Protein AF-A0A1C6P2E1-F1 (afdb_monomer_lite)

Structure (mmCIF, N/CA/C/O backbone):
data_AF-A0A1C6P2E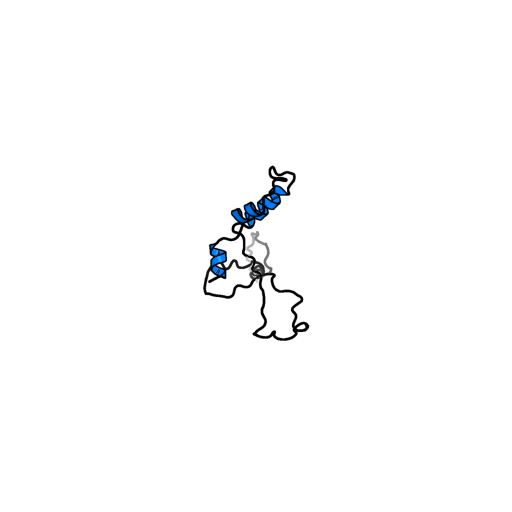1-F1
#
_entry.id   AF-A0A1C6P2E1-F1
#
loop_
_atom_site.group_PDB
_atom_site.id
_atom_site.type_symbol
_atom_site.label_atom_id
_atom_site.label_alt_id
_atom_site.label_comp_id
_atom_site.label_asym_id
_atom_site.label_entity_id
_atom_site.label_seq_id
_atom_site.pdbx_PDB_ins_code
_atom_site.Cartn_x
_atom_site.Cartn_y
_atom_site.Cartn_z
_atom_site.occupancy
_atom_site.B_iso_or_equiv
_atom_site.auth_seq_id
_atom_site.auth_comp_id
_atom_site.auth_asym_id
_atom_site.auth_atom_id
_atom_site.pdbx_PDB_model_num
ATOM 1 N N . MET A 1 1 ? 76.056 -23.782 62.815 1.00 37.41 1 MET A N 1
ATOM 2 C CA . MET A 1 1 ? 77.217 -24.016 61.925 1.00 37.41 1 MET A CA 1
ATOM 3 C C . MET A 1 1 ? 76.741 -24.750 60.682 1.00 37.41 1 MET A C 1
ATOM 5 O O . MET A 1 1 ? 76.069 -25.750 60.848 1.00 37.41 1 MET A O 1
ATOM 9 N N . ARG A 1 2 ? 77.055 -24.200 59.496 1.00 38.59 2 ARG A N 1
ATOM 10 C CA . ARG A 1 2 ? 77.180 -24.828 58.157 1.00 38.59 2 ARG A CA 1
ATOM 11 C C . ARG A 1 2 ? 76.264 -26.045 57.898 1.00 38.59 2 ARG A C 1
ATOM 13 O O . ARG A 1 2 ? 76.455 -27.108 58.463 1.00 38.59 2 ARG A O 1
ATOM 20 N N . SER A 1 3 ? 75.375 -26.006 56.913 1.00 39.16 3 SER A N 1
ATOM 21 C CA . SER A 1 3 ? 75.845 -26.212 55.542 1.00 39.16 3 SER A CA 1
ATOM 22 C C . SER A 1 3 ? 74.807 -25.834 54.493 1.00 39.16 3 SER A C 1
ATOM 24 O O . SER A 1 3 ? 73.633 -26.179 54.561 1.00 39.16 3 SER A O 1
ATOM 26 N N . SER A 1 4 ? 75.339 -25.162 53.489 1.00 38.56 4 SER A N 1
ATOM 27 C CA . SER A 1 4 ? 74.810 -24.847 52.178 1.00 38.56 4 SER A CA 1
ATOM 28 C C . SER A 1 4 ? 74.456 -26.103 51.375 1.00 38.56 4 SER A C 1
ATOM 30 O O . SER A 1 4 ? 75.228 -27.063 51.328 1.00 38.56 4 SER A O 1
ATOM 32 N N . ARG A 1 5 ? 73.371 -26.034 50.597 1.00 50.75 5 ARG A N 1
ATOM 33 C CA . ARG A 1 5 ? 73.401 -26.593 49.243 1.00 50.75 5 ARG A CA 1
ATOM 34 C C . ARG A 1 5 ? 72.517 -25.791 48.294 1.00 50.75 5 ARG A C 1
ATOM 36 O O . ARG A 1 5 ? 71.295 -25.826 48.326 1.00 50.75 5 ARG A O 1
ATOM 43 N N . THR A 1 6 ? 73.228 -25.034 47.480 1.00 42.47 6 THR A N 1
ATOM 44 C CA . THR A 1 6 ? 72.828 -24.303 46.289 1.00 42.47 6 THR A CA 1
ATOM 45 C C . THR A 1 6 ? 72.296 -25.253 45.215 1.00 42.47 6 THR A C 1
ATOM 47 O O . THR A 1 6 ? 72.966 -26.222 44.867 1.00 42.47 6 THR A O 1
ATOM 50 N N . ARG A 1 7 ? 71.132 -24.946 44.632 1.00 38.91 7 ARG A N 1
ATOM 51 C CA . ARG A 1 7 ? 70.766 -25.360 43.268 1.00 38.91 7 ARG A CA 1
ATOM 52 C C . ARG A 1 7 ? 69.840 -24.318 42.636 1.00 38.91 7 ARG A C 1
ATOM 54 O O . ARG A 1 7 ? 68.658 -24.240 42.936 1.00 38.91 7 ARG A O 1
ATOM 61 N N . SER A 1 8 ? 70.405 -23.560 41.716 1.00 43.16 8 SER A N 1
ATOM 62 C CA . SER A 1 8 ? 69.751 -22.885 40.589 1.00 43.16 8 SER A CA 1
ATOM 63 C C . SER A 1 8 ? 70.775 -22.925 39.436 1.00 43.16 8 SER A C 1
ATOM 65 O O . SER A 1 8 ? 71.953 -23.157 39.732 1.00 43.16 8 SER A O 1
ATOM 67 N N . PRO A 1 9 ? 70.429 -22.764 38.138 1.00 49.47 9 PRO A N 1
ATOM 68 C CA . PRO A 1 9 ? 69.186 -22.272 37.526 1.00 49.47 9 PRO A CA 1
ATOM 69 C C . PRO A 1 9 ? 68.651 -23.210 36.404 1.00 49.47 9 PRO A C 1
ATOM 71 O O . PRO A 1 9 ? 69.258 -24.225 36.077 1.00 49.47 9 PRO A O 1
ATOM 74 N N . ARG A 1 10 ? 67.471 -22.972 35.823 1.00 44.25 10 ARG A N 1
ATOM 75 C CA . ARG A 1 10 ? 67.244 -22.318 34.512 1.00 44.25 10 ARG A CA 1
ATOM 76 C C . ARG A 1 10 ? 65.717 -22.195 34.380 1.00 44.25 10 ARG A C 1
ATOM 78 O O . ARG A 1 10 ? 65.033 -23.203 34.433 1.00 44.25 10 ARG A O 1
ATOM 85 N N . ALA A 1 11 ? 65.130 -21.013 34.524 1.00 42.66 11 ALA A N 1
ATOM 86 C CA . ALA A 1 11 ? 65.062 -19.920 33.557 1.00 42.66 11 ALA A CA 1
ATOM 87 C C . ALA A 1 11 ? 64.171 -20.227 32.342 1.00 42.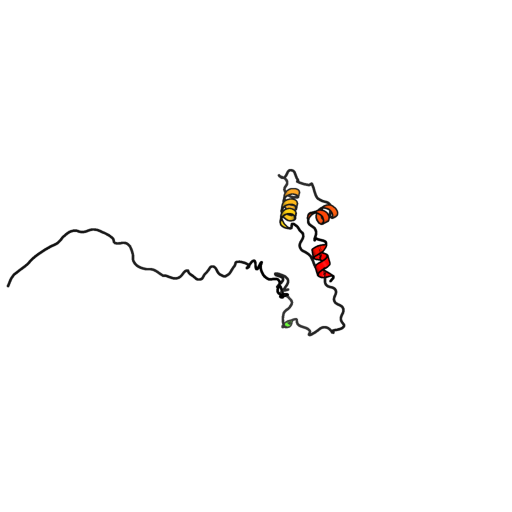66 11 ALA A C 1
ATOM 89 O O . ALA A 1 11 ? 64.493 -21.098 31.539 1.00 42.66 11 ALA A O 1
ATOM 90 N N . ARG A 1 12 ? 63.200 -19.313 32.181 1.00 46.16 12 ARG A N 1
ATOM 91 C CA . ARG A 1 12 ? 62.439 -18.943 30.977 1.00 46.16 12 ARG A CA 1
ATOM 92 C C . ARG A 1 12 ? 61.176 -19.763 30.753 1.00 46.16 12 ARG A C 1
ATOM 94 O O . ARG A 1 12 ? 61.201 -20.974 30.822 1.00 46.16 12 ARG A O 1
ATOM 101 N N . ALA A 1 13 ? 60.053 -19.186 30.376 1.00 39.66 13 ALA A N 1
ATOM 102 C CA . ALA A 1 13 ? 59.566 -17.816 30.319 1.00 39.66 13 ALA A CA 1
ATOM 103 C C . ALA A 1 13 ? 58.115 -18.030 29.879 1.00 39.66 13 ALA A C 1
ATOM 105 O O . ALA A 1 13 ? 57.871 -18.729 28.901 1.00 39.66 13 ALA A O 1
ATOM 106 N N . GLY A 1 14 ? 57.161 -17.490 30.616 1.00 40.91 14 GLY A N 1
ATOM 107 C CA . GLY A 1 14 ? 55.742 -17.620 30.295 1.00 40.91 14 GLY A CA 1
ATOM 108 C C . GLY A 1 14 ? 54.954 -16.553 31.025 1.00 40.91 14 GLY A C 1
ATOM 109 O O . GLY A 1 14 ? 53.915 -16.820 31.610 1.00 40.91 14 GLY A O 1
ATOM 110 N N . LEU A 1 15 ? 55.533 -15.354 31.078 1.00 45.53 15 LEU A N 1
ATOM 111 C CA . LEU A 1 15 ? 54.862 -14.162 31.542 1.00 45.53 15 LEU A CA 1
ATOM 112 C C . LEU A 1 15 ? 53.988 -13.691 30.382 1.00 45.53 15 LEU A C 1
ATOM 114 O O . LEU A 1 15 ? 54.505 -13.085 29.448 1.00 45.53 15 LEU A O 1
ATOM 118 N N . ALA A 1 16 ? 52.690 -13.969 30.428 1.00 45.41 16 ALA A N 1
ATOM 119 C CA . ALA A 1 16 ? 51.736 -13.072 29.797 1.00 45.41 16 ALA A CA 1
ATOM 120 C C . ALA A 1 16 ? 50.345 -13.175 30.434 1.00 45.41 16 ALA A C 1
ATOM 122 O O . ALA A 1 16 ? 49.503 -13.961 30.020 1.00 45.41 16 ALA A O 1
ATOM 123 N N . TRP A 1 17 ? 50.160 -12.305 31.427 1.00 45.41 17 TRP A N 1
ATOM 124 C CA . TRP A 1 17 ? 48.956 -11.500 31.636 1.00 45.41 17 TRP A CA 1
ATOM 125 C C . TRP A 1 17 ? 47.664 -12.202 32.053 1.00 45.41 17 TRP A C 1
ATOM 127 O O . TRP A 1 17 ? 46.743 -12.453 31.281 1.00 45.41 17 TRP A O 1
ATOM 137 N N . ALA A 1 18 ? 47.584 -12.366 33.372 1.00 42.41 18 ALA A N 1
ATOM 138 C CA . ALA A 1 18 ? 46.343 -12.340 34.117 1.00 42.41 18 ALA A CA 1
ATOM 139 C C . ALA A 1 18 ? 45.573 -11.016 33.930 1.00 42.41 18 ALA A C 1
ATOM 141 O O . ALA A 1 18 ? 46.166 -9.949 33.782 1.00 42.41 18 ALA A O 1
ATOM 142 N N . ALA A 1 19 ? 44.257 -11.151 34.114 1.00 49.78 19 ALA A N 1
ATOM 143 C CA . ALA A 1 19 ? 43.272 -10.134 34.472 1.00 49.78 19 ALA A CA 1
ATOM 144 C C . ALA A 1 19 ? 42.764 -9.216 33.347 1.00 49.78 19 ALA A C 1
ATOM 146 O O . ALA A 1 19 ? 43.412 -8.249 32.966 1.00 49.78 19 ALA A O 1
ATOM 147 N N . THR A 1 20 ? 41.516 -9.443 32.915 1.00 51.44 20 THR A N 1
ATOM 148 C CA . THR A 1 20 ? 40.383 -8.532 33.200 1.00 51.44 20 THR A CA 1
ATOM 149 C C . THR A 1 20 ? 39.060 -9.049 32.598 1.00 51.44 20 THR A C 1
ATOM 151 O O . THR A 1 20 ? 38.953 -9.283 31.404 1.00 51.44 20 THR A O 1
ATOM 154 N N . LEU A 1 21 ? 38.043 -9.165 33.464 1.00 45.28 21 LEU A N 1
ATOM 155 C CA . LEU A 1 21 ? 36.599 -9.015 33.196 1.00 45.28 21 LEU A CA 1
ATOM 156 C C . LEU A 1 21 ? 35.850 -10.076 32.345 1.00 45.28 21 LEU A C 1
ATOM 158 O O . LEU A 1 21 ? 35.709 -9.929 31.132 1.00 45.28 21 LEU A O 1
ATOM 162 N N . PRO A 1 22 ? 35.210 -11.076 32.988 1.00 51.41 22 PRO A N 1
ATOM 163 C CA . PRO A 1 22 ? 34.183 -11.905 32.361 1.00 51.41 22 PRO A CA 1
ATOM 164 C C . PRO A 1 22 ? 32.831 -11.172 32.371 1.00 51.41 22 PRO A C 1
ATOM 166 O O . PRO A 1 22 ? 32.069 -11.347 33.309 1.00 51.41 22 PRO A O 1
ATOM 169 N N . LEU A 1 23 ? 32.516 -10.331 31.377 1.00 51.00 23 LEU A N 1
ATOM 170 C CA . LEU A 1 23 ? 31.198 -9.669 31.285 1.00 51.00 23 LEU A CA 1
ATOM 171 C C . LEU A 1 23 ? 30.873 -9.178 29.856 1.00 51.00 23 LEU A C 1
ATOM 173 O O . LEU A 1 23 ? 30.768 -7.983 29.621 1.00 51.00 23 LEU A O 1
ATOM 177 N N . VAL A 1 24 ? 30.659 -10.081 28.892 1.00 50.81 24 VAL A N 1
ATOM 178 C CA . VAL A 1 24 ? 29.866 -9.767 27.678 1.00 50.81 24 VAL A CA 1
ATOM 179 C C . VAL A 1 24 ? 29.098 -11.018 27.230 1.00 50.81 24 VAL A C 1
ATOM 181 O O . VAL A 1 24 ? 29.350 -11.589 26.177 1.00 50.81 24 VAL A O 1
ATOM 184 N N . ALA A 1 25 ? 28.168 -11.486 28.064 1.00 51.41 25 ALA A N 1
ATOM 185 C CA . ALA A 1 25 ? 27.219 -12.552 27.714 1.00 51.41 25 ALA A CA 1
ATOM 186 C C . ALA A 1 25 ? 25.756 -12.059 27.694 1.00 51.41 25 ALA A C 1
ATOM 188 O O . ALA A 1 25 ? 24.833 -12.861 27.758 1.00 51.41 25 ALA A O 1
ATOM 189 N N . GLY A 1 26 ? 25.517 -10.744 27.620 1.00 47.69 26 GLY A N 1
ATOM 190 C CA . GLY A 1 26 ? 24.176 -10.188 27.851 1.00 47.69 26 GLY A CA 1
ATOM 191 C C . GLY A 1 26 ? 23.851 -8.893 27.114 1.00 47.69 26 GLY A C 1
ATOM 192 O O . GLY A 1 26 ? 23.156 -8.056 27.675 1.00 47.69 26 GLY A O 1
ATOM 193 N N . ALA A 1 27 ? 24.358 -8.684 25.895 1.00 51.03 27 ALA A N 1
ATOM 194 C CA . ALA A 1 27 ? 24.121 -7.430 25.167 1.00 51.03 27 ALA A CA 1
ATOM 195 C C . ALA A 1 27 ? 23.937 -7.591 23.646 1.00 51.03 27 ALA A C 1
ATOM 197 O O . ALA A 1 27 ? 24.432 -6.776 22.878 1.00 51.03 27 ALA A O 1
ATOM 198 N N . LEU A 1 28 ? 23.213 -8.623 23.196 1.00 42.50 28 LEU A N 1
ATOM 199 C CA . LEU A 1 28 ? 22.690 -8.689 21.815 1.00 42.50 28 LEU A CA 1
ATOM 200 C C . LEU A 1 28 ? 21.207 -9.102 21.726 1.00 42.50 28 LEU A C 1
ATOM 202 O O . LEU A 1 28 ? 20.684 -9.290 20.633 1.00 42.50 28 LEU A O 1
ATOM 206 N N . ALA A 1 29 ? 20.490 -9.175 22.851 1.00 51.84 29 ALA A N 1
ATOM 207 C CA . ALA A 1 29 ? 19.076 -9.568 22.891 1.00 51.84 29 ALA A CA 1
ATOM 208 C C . ALA A 1 29 ? 18.091 -8.378 22.855 1.00 51.84 29 ALA A C 1
ATOM 210 O O . ALA A 1 29 ? 17.002 -8.460 23.413 1.00 51.84 29 ALA A O 1
ATOM 211 N N . LEU A 1 30 ? 18.460 -7.254 22.232 1.00 50.25 30 LEU A N 1
ATOM 212 C CA . LEU A 1 30 ? 17.592 -6.076 22.087 1.00 50.25 30 LEU A CA 1
ATOM 213 C C . LEU A 1 30 ? 17.748 -5.498 20.675 1.00 50.25 30 LEU A C 1
ATOM 215 O O . LEU A 1 30 ? 18.431 -4.497 20.483 1.00 50.25 30 LEU A O 1
ATOM 219 N N . GLY A 1 31 ? 17.163 -6.145 19.664 1.00 48.44 31 GLY A N 1
ATOM 220 C CA . GLY A 1 31 ? 17.150 -5.546 18.323 1.00 48.44 31 GLY A CA 1
ATOM 221 C C . GLY A 1 31 ? 16.800 -6.439 17.138 1.00 48.44 31 GLY A C 1
ATOM 222 O O . GLY A 1 31 ? 16.649 -5.913 16.040 1.00 48.44 31 GLY A O 1
ATOM 223 N N . ALA A 1 32 ? 16.642 -7.752 17.310 1.00 41.75 32 ALA A N 1
ATOM 224 C CA . ALA A 1 32 ? 16.068 -8.583 16.256 1.00 41.75 32 ALA A CA 1
ATOM 225 C C . ALA A 1 32 ? 14.534 -8.532 16.367 1.00 41.75 32 ALA A C 1
ATOM 227 O O . ALA A 1 32 ? 14.016 -8.899 17.425 1.00 41.75 32 ALA A O 1
ATOM 228 N N . PRO A 1 33 ? 13.777 -8.103 15.337 1.00 43.12 33 PRO A N 1
ATOM 229 C CA . PRO A 1 33 ? 12.376 -8.479 15.278 1.00 43.12 33 PRO A CA 1
ATOM 230 C C . PRO A 1 33 ? 12.356 -10.006 15.210 1.00 43.12 33 PRO A C 1
ATOM 232 O O . PRO A 1 33 ? 12.875 -10.591 14.257 1.00 43.12 33 PRO A O 1
ATOM 235 N N . ALA A 1 34 ? 11.830 -10.646 16.252 1.00 47.22 34 ALA A N 1
ATOM 236 C CA . ALA A 1 34 ? 11.493 -12.052 16.190 1.00 47.22 34 ALA A CA 1
ATOM 237 C C . ALA A 1 34 ? 10.567 -12.222 14.982 1.00 47.22 34 ALA A C 1
ATOM 239 O O . ALA A 1 34 ? 9.455 -11.695 14.935 1.00 47.22 34 ALA A O 1
ATOM 240 N N . ALA A 1 35 ? 11.084 -12.869 13.942 1.00 52.34 35 ALA A N 1
ATOM 241 C CA . ALA A 1 35 ? 10.258 -13.425 12.896 1.00 52.34 35 ALA A CA 1
ATOM 242 C C . ALA A 1 35 ? 9.576 -14.646 13.516 1.00 52.34 35 ALA A C 1
ATOM 244 O O . ALA A 1 35 ? 10.035 -15.773 13.345 1.00 52.34 35 ALA A O 1
ATOM 245 N N . ASP A 1 36 ? 8.521 -14.405 14.295 1.00 47.75 36 ASP A N 1
ATOM 246 C CA . ASP A 1 36 ? 7.631 -15.450 14.788 1.00 47.75 36 ASP A CA 1
ATOM 247 C C . ASP A 1 36 ? 6.815 -15.974 13.603 1.00 47.75 36 ASP A C 1
ATOM 249 O O . ASP A 1 36 ? 5.684 -15.577 13.331 1.00 47.75 36 ASP A O 1
ATOM 253 N N . ALA A 1 37 ? 7.457 -16.849 12.837 1.00 52.91 37 ALA A N 1
ATOM 254 C CA . ALA A 1 37 ? 6.841 -17.693 11.836 1.00 52.91 37 ALA A CA 1
ATOM 255 C C . ALA A 1 37 ? 6.691 -19.105 12.416 1.00 52.91 37 ALA A C 1
ATOM 257 O O . ALA A 1 37 ? 7.415 -20.009 12.015 1.00 52.91 37 ALA A O 1
ATOM 258 N N . ALA A 1 38 ? 5.776 -19.290 13.373 1.00 45.75 38 ALA A N 1
ATOM 259 C CA . ALA A 1 38 ? 5.174 -20.586 13.711 1.00 45.75 38 ALA A CA 1
ATOM 260 C C . ALA A 1 38 ? 4.042 -20.404 14.742 1.00 45.75 38 ALA A C 1
ATOM 262 O O . ALA A 1 38 ? 4.304 -19.960 15.852 1.00 45.75 38 ALA A O 1
ATOM 263 N N . GLY A 1 39 ? 2.811 -20.795 14.385 1.00 44.69 39 GLY A N 1
ATOM 264 C CA . GLY A 1 39 ? 1.669 -20.903 15.310 1.00 44.69 39 GLY A CA 1
ATOM 265 C C . GLY A 1 39 ? 0.458 -20.063 14.897 1.00 44.69 39 GLY A C 1
ATOM 266 O O . GLY A 1 39 ? 0.377 -18.877 15.196 1.00 44.69 39 GLY A O 1
ATOM 267 N N . HIS A 1 40 ? -0.485 -20.656 14.157 1.00 52.88 40 HIS A N 1
ATOM 268 C CA . HIS A 1 40 ? -1.827 -20.082 14.009 1.00 52.88 40 HIS A CA 1
ATOM 269 C C . HIS A 1 40 ? -2.699 -20.597 15.160 1.00 52.88 40 HIS A C 1
ATOM 271 O O . HIS A 1 40 ? -3.386 -21.604 15.023 1.00 52.88 40 HIS A O 1
ATOM 277 N N . ASP A 1 41 ? -2.686 -19.877 16.276 1.00 49.75 41 ASP A N 1
ATOM 278 C CA . ASP A 1 41 ? -3.516 -20.127 17.461 1.00 49.75 41 ASP A CA 1
ATOM 279 C C . ASP A 1 41 ? -4.478 -18.952 17.693 1.00 49.75 41 ASP A C 1
ATOM 281 O O . ASP A 1 41 ? -4.636 -18.451 18.799 1.00 49.75 41 ASP A O 1
ATOM 285 N N . GLY A 1 42 ? -5.095 -18.447 16.614 1.00 58.59 42 GLY A N 1
ATOM 286 C CA . GLY A 1 42 ? -6.116 -17.386 16.681 1.00 58.59 42 GLY A CA 1
ATOM 287 C C . GLY A 1 42 ? -5.680 -16.114 17.431 1.00 58.59 42 GLY A C 1
ATOM 288 O O . GLY A 1 42 ? -6.523 -15.329 17.863 1.00 58.59 42 GLY A O 1
ATOM 289 N N . GLY A 1 43 ? -4.373 -15.935 17.635 1.00 70.69 43 GLY A N 1
ATOM 290 C CA . GLY A 1 43 ? -3.799 -14.916 18.499 1.00 70.69 43 GLY A CA 1
ATOM 291 C C . GLY A 1 43 ? -3.849 -13.521 17.883 1.00 70.69 43 GLY A C 1
ATOM 292 O O . GLY A 1 43 ? -3.890 -13.341 16.665 1.00 70.69 43 GLY A O 1
ATOM 293 N N . ARG A 1 44 ? -3.817 -12.495 18.740 1.00 80.88 44 ARG A N 1
ATOM 294 C CA . ARG A 1 44 ? -3.707 -11.100 18.293 1.00 80.88 44 ARG A CA 1
ATOM 295 C C . ARG A 1 44 ? -2.294 -10.826 17.783 1.00 80.88 44 ARG A C 1
ATOM 297 O O . ARG A 1 44 ? -1.340 -10.928 18.547 1.00 80.88 44 ARG A O 1
ATOM 304 N N . HIS A 1 45 ? -2.180 -10.386 16.533 1.00 81.88 45 HIS A N 1
ATOM 305 C CA . HIS A 1 45 ? -0.920 -9.911 15.966 1.00 81.88 45 HIS A CA 1
ATOM 306 C C . HIS A 1 45 ? -0.803 -8.388 16.114 1.00 81.88 45 HIS A C 1
ATOM 308 O O . HIS A 1 45 ? -1.678 -7.638 15.680 1.00 81.88 45 HIS A O 1
ATOM 314 N N . ALA A 1 46 ? 0.299 -7.907 16.693 1.00 83.56 46 ALA A N 1
ATOM 315 C CA . ALA A 1 46 ? 0.568 -6.474 16.790 1.00 83.56 46 ALA A CA 1
ATOM 316 C C . ALA A 1 46 ? 0.972 -5.896 15.422 1.00 83.56 46 ALA A C 1
ATOM 318 O O . ALA A 1 46 ? 1.918 -6.375 14.797 1.00 83.56 46 ALA A O 1
ATOM 319 N N . LEU A 1 47 ? 0.277 -4.857 14.953 1.00 85.00 47 LEU A N 1
ATOM 320 C CA . LEU A 1 47 ? 0.655 -4.131 13.737 1.00 85.00 47 LEU A CA 1
ATOM 321 C C . LEU A 1 47 ? 1.642 -3.015 14.078 1.00 85.00 47 LEU A C 1
ATOM 323 O O . LEU A 1 47 ? 1.288 -2.021 14.718 1.00 85.00 47 LEU A O 1
ATOM 327 N N . GLN A 1 48 ? 2.884 -3.164 13.630 1.00 85.94 48 GLN A N 1
ATOM 328 C CA . GLN A 1 48 ? 3.935 -2.196 13.929 1.00 85.94 48 GLN A CA 1
ATOM 329 C C . GLN A 1 48 ? 3.698 -0.861 13.215 1.00 85.94 48 GLN A C 1
ATOM 331 O O . GLN A 1 48 ? 3.162 -0.815 12.111 1.00 85.94 48 GLN A O 1
ATOM 336 N N . GLY A 1 49 ? 4.086 0.240 13.863 1.00 84.12 49 GLY A N 1
ATOM 337 C CA . GLY A 1 49 ? 3.986 1.588 13.289 1.00 84.12 49 GLY A CA 1
ATOM 338 C C . GLY A 1 49 ? 2.567 2.159 13.185 1.00 84.12 49 GLY A C 1
ATOM 339 O O . GLY A 1 49 ? 2.396 3.248 12.651 1.00 84.12 49 GLY A O 1
ATOM 340 N N . THR A 1 50 ? 1.552 1.467 13.710 1.00 83.75 50 THR A N 1
ATOM 341 C CA . THR A 1 50 ? 0.152 1.926 13.655 1.00 83.75 50 THR A CA 1
ATOM 342 C C . THR A 1 50 ? -0.283 2.737 14.873 1.00 83.75 50 THR A C 1
ATOM 344 O O . THR A 1 50 ? -1.398 3.247 14.886 1.00 83.75 50 THR A O 1
ATOM 347 N N . LYS A 1 51 ? 0.578 2.896 15.892 1.00 84.75 51 LYS A N 1
ATOM 348 C CA . LYS A 1 51 ? 0.264 3.697 17.082 1.00 84.75 51 LYS A CA 1
ATOM 349 C C . LYS A 1 51 ? 0.544 5.181 16.818 1.00 84.75 51 LYS A C 1
ATOM 351 O O . LYS A 1 51 ? 1.716 5.566 16.795 1.00 84.75 51 LYS A O 1
ATOM 356 N N . PRO A 1 52 ? -0.484 6.032 16.675 1.00 85.56 52 PRO A N 1
ATOM 357 C CA . PRO A 1 52 ? -0.257 7.460 16.560 1.00 85.56 52 PRO A CA 1
ATOM 358 C C . PRO A 1 52 ? 0.283 8.038 17.871 1.00 85.56 52 PRO A C 1
ATOM 360 O O . PRO A 1 52 ? -0.165 7.676 18.957 1.00 85.56 52 PRO A O 1
ATOM 363 N N . LEU A 1 53 ? 1.209 8.992 17.773 1.00 89.25 53 LEU A N 1
ATOM 364 C CA . LEU A 1 53 ? 1.749 9.690 18.947 1.00 89.25 53 LEU A CA 1
ATOM 365 C C . LEU A 1 53 ? 0.739 10.655 19.587 1.00 89.25 53 LEU A C 1
ATOM 367 O O . LEU A 1 53 ? 0.871 10.983 20.761 1.00 89.25 53 LEU A O 1
ATOM 371 N N . TRP A 1 54 ? -0.274 11.091 18.834 1.00 85.31 54 TRP A N 1
ATOM 372 C CA . TRP A 1 54 ? -1.293 12.032 19.304 1.00 85.31 54 TRP A CA 1
ATOM 373 C C . TRP A 1 54 ? -2.347 11.394 20.226 1.00 85.31 54 TRP A C 1
ATOM 375 O O . TRP A 1 54 ? -3.014 12.110 20.969 1.00 85.31 54 TRP A O 1
ATOM 385 N N . ALA A 1 55 ? -2.484 10.063 20.230 1.00 88.31 55 ALA A N 1
ATOM 386 C CA . ALA A 1 55 ? -3.452 9.345 21.064 1.00 88.31 55 ALA A CA 1
ATOM 387 C C . ALA A 1 55 ? -2.914 9.142 22.495 1.00 88.31 55 ALA A C 1
ATOM 389 O O . ALA A 1 55 ? -2.479 8.053 22.876 1.00 88.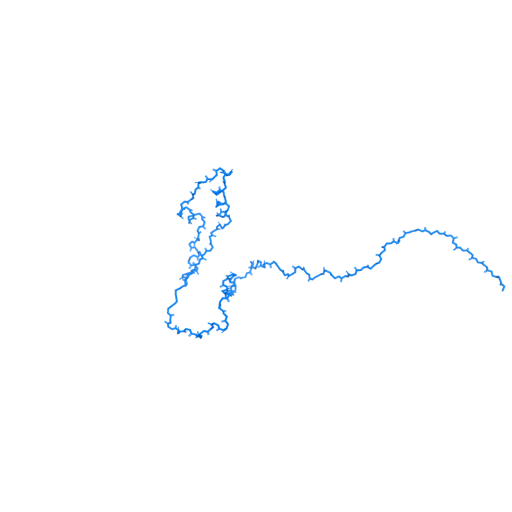31 55 ALA A O 1
ATOM 390 N N . THR A 1 56 ? -2.895 10.222 23.277 1.00 91.75 56 THR A N 1
ATOM 391 C CA . THR A 1 56 ? -2.468 10.232 24.688 1.00 91.75 56 THR A CA 1
ATOM 392 C C . THR A 1 56 ? -3.669 10.192 25.634 1.00 91.75 56 THR A C 1
ATOM 394 O O . THR A 1 56 ? -4.776 10.539 25.234 1.00 91.75 56 THR A O 1
ATOM 397 N N . ARG A 1 57 ? -3.467 9.829 26.913 1.00 88.31 57 ARG A N 1
ATOM 398 C CA . ARG A 1 57 ? -4.551 9.862 27.922 1.00 88.31 57 ARG A CA 1
ATOM 399 C C . ARG A 1 57 ? -5.130 11.262 28.125 1.00 88.31 57 ARG A C 1
ATOM 401 O O . ARG A 1 57 ? -6.300 11.395 28.437 1.00 88.31 57 ARG A O 1
ATOM 408 N N . GLN A 1 58 ? -4.314 12.295 27.951 1.00 90.25 58 GLN A N 1
ATOM 409 C CA . GLN A 1 58 ? -4.731 13.690 28.062 1.00 90.25 58 GLN A CA 1
ATOM 410 C C . GLN A 1 58 ? -5.628 14.128 26.895 1.00 90.25 58 GLN A C 1
ATOM 412 O O . GLN A 1 58 ? -6.369 15.093 27.036 1.00 90.25 58 GLN A O 1
ATOM 417 N N . ALA A 1 59 ? -5.544 13.439 25.754 1.00 89.62 59 ALA A N 1
ATOM 418 C CA . ALA A 1 59 ? -6.362 13.688 24.570 1.00 89.62 59 ALA A CA 1
ATOM 419 C C . ALA A 1 59 ? -7.585 12.754 24.478 1.00 89.62 59 ALA A C 1
ATOM 421 O O . ALA A 1 59 ? -8.323 12.820 23.496 1.00 89.62 59 ALA A O 1
ATOM 422 N N . ASP A 1 60 ? -7.787 11.878 25.467 1.00 90.94 60 ASP A N 1
ATOM 423 C CA . ASP A 1 60 ? -8.931 10.972 25.524 1.00 90.94 60 ASP A CA 1
ATOM 424 C C . ASP A 1 60 ? -10.211 11.751 25.866 1.00 90.94 60 ASP A C 1
ATOM 426 O O . ASP A 1 60 ? -10.256 12.485 26.852 1.00 90.94 60 ASP A O 1
ATOM 430 N N . GLN A 1 61 ? -11.243 11.594 25.037 1.00 91.94 61 GLN A N 1
ATOM 431 C CA . GLN A 1 61 ? -12.549 12.251 25.184 1.00 91.94 61 GLN A CA 1
ATOM 432 C C . GLN A 1 61 ? -13.654 11.266 25.599 1.00 91.94 61 GLN A C 1
ATOM 434 O O . GLN A 1 61 ? -14.838 11.601 25.561 1.00 91.94 61 GLN A O 1
ATOM 439 N N . GLY A 1 62 ? -13.281 10.049 26.001 1.00 91.06 62 GLY A N 1
ATOM 440 C CA . GLY A 1 62 ? -14.214 9.000 26.386 1.00 91.06 62 GLY A CA 1
ATOM 441 C C . GLY A 1 62 ? -14.670 8.128 25.214 1.00 91.06 62 GLY A C 1
ATOM 442 O O . GLY A 1 62 ? -14.252 8.280 24.065 1.00 91.06 62 GLY A O 1
ATOM 443 N N . ALA A 1 63 ? -15.519 7.149 25.528 1.00 90.44 63 ALA A N 1
ATOM 444 C CA . ALA A 1 63 ? -15.955 6.142 24.570 1.00 90.44 63 ALA A CA 1
ATOM 445 C C . ALA A 1 63 ? -16.982 6.696 23.569 1.00 90.44 63 ALA A C 1
ATOM 447 O O . ALA A 1 63 ? -17.912 7.413 23.937 1.00 90.44 63 ALA A O 1
ATOM 448 N N . THR A 1 64 ? -16.851 6.295 22.303 1.00 90.25 64 THR A N 1
ATOM 449 C CA . THR A 1 64 ? -17.902 6.506 21.298 1.00 90.25 64 THR A CA 1
ATOM 450 C C . THR A 1 64 ? -19.128 5.635 21.599 1.00 90.25 64 THR A C 1
ATOM 452 O O . THR A 1 64 ? -19.014 4.593 22.248 1.00 90.25 64 THR A O 1
ATOM 455 N N . SER A 1 65 ? -20.306 6.040 21.110 1.00 92.38 65 SER A N 1
ATOM 456 C CA . SER A 1 65 ? -21.519 5.217 21.206 1.00 92.38 65 SER A CA 1
ATOM 457 C C . SER A 1 65 ? -21.305 3.857 20.539 1.00 92.38 65 SER A C 1
ATOM 459 O O . SER A 1 65 ? -20.747 3.780 19.444 1.00 92.38 65 SER A O 1
ATOM 461 N N . ALA A 1 66 ? -21.840 2.793 21.142 1.00 89.50 66 ALA A N 1
ATOM 462 C CA . ALA A 1 66 ? -21.815 1.450 20.561 1.00 89.50 66 ALA A CA 1
ATOM 463 C C . ALA A 1 66 ? -22.538 1.364 19.202 1.00 89.50 66 ALA A C 1
ATOM 465 O O . ALA A 1 66 ? -22.254 0.474 18.408 1.00 89.50 66 ALA A O 1
ATOM 466 N N . SER A 1 67 ? -23.458 2.292 18.919 1.00 92.19 67 SER A N 1
ATOM 467 C CA . SER A 1 67 ? -24.189 2.366 17.650 1.00 92.19 67 SER A CA 1
ATOM 468 C C . SER A 1 67 ? -23.498 3.225 16.584 1.00 92.19 67 SER A C 1
ATOM 470 O O . SER A 1 67 ? -24.052 3.411 15.501 1.00 92.19 67 SER A O 1
ATOM 472 N N . ALA A 1 68 ? -22.335 3.813 16.881 1.00 92.50 68 ALA A N 1
ATOM 473 C CA . ALA A 1 68 ? -21.629 4.666 15.935 1.00 92.50 68 ALA A CA 1
ATOM 474 C C . ALA A 1 68 ? -21.011 3.825 14.809 1.00 92.50 68 ALA A C 1
ATOM 476 O O . ALA A 1 68 ? -20.222 2.913 15.053 1.00 92.50 68 ALA A O 1
ATOM 477 N N . ALA A 1 69 ? -21.338 4.158 13.560 1.00 91.69 69 ALA A N 1
ATOM 478 C CA . ALA A 1 69 ? -20.734 3.510 12.405 1.00 91.69 69 ALA A CA 1
ATOM 479 C C . ALA A 1 69 ? -19.279 3.970 12.229 1.00 91.69 69 ALA A C 1
ATOM 481 O O . ALA A 1 69 ? -18.994 5.168 12.190 1.00 91.69 69 ALA A O 1
ATOM 482 N N . VAL A 1 70 ? -18.362 3.014 12.071 1.00 90.69 70 VAL A N 1
ATOM 483 C CA . VAL A 1 70 ? -16.946 3.272 11.787 1.00 90.69 70 VAL A CA 1
ATOM 484 C C . VAL A 1 70 ? -16.592 2.624 10.458 1.00 90.69 70 VAL A C 1
ATOM 486 O O . VAL A 1 70 ? -16.833 1.440 10.246 1.00 90.69 70 VAL A O 1
ATOM 489 N N . THR A 1 71 ? -15.999 3.403 9.556 1.00 92.25 71 THR A N 1
ATOM 490 C CA . THR A 1 71 ? -15.448 2.883 8.301 1.00 92.25 71 THR A CA 1
ATOM 491 C C . THR A 1 71 ? -13.942 2.726 8.450 1.00 92.25 71 THR A C 1
ATOM 493 O O . THR A 1 71 ? -13.235 3.708 8.670 1.00 92.25 71 THR A O 1
ATOM 496 N N . ALA A 1 72 ? -13.445 1.498 8.315 1.00 88.75 72 ALA A N 1
ATOM 497 C CA . ALA A 1 72 ? -12.018 1.196 8.325 1.00 88.75 72 ALA A CA 1
ATOM 498 C C . ALA A 1 72 ? -11.546 0.785 6.927 1.00 88.75 72 ALA A C 1
ATOM 500 O O . ALA A 1 72 ? -12.283 0.166 6.160 1.00 88.75 72 ALA A O 1
ATOM 501 N N . ARG A 1 73 ? -10.294 1.115 6.596 1.00 91.44 73 ARG A N 1
ATOM 502 C CA . ARG A 1 73 ? -9.654 0.692 5.348 1.00 91.44 73 ARG A CA 1
ATOM 503 C C . ARG A 1 73 ? -8.484 -0.225 5.655 1.00 91.44 73 ARG A C 1
ATOM 505 O O . ARG A 1 73 ? -7.567 0.164 6.371 1.00 91.44 73 ARG A O 1
ATOM 512 N N . VAL A 1 74 ? -8.515 -1.421 5.078 1.00 89.25 74 VAL A N 1
ATOM 513 C CA . VAL A 1 74 ? -7.476 -2.438 5.251 1.00 89.25 74 VAL A CA 1
ATOM 514 C C . VAL A 1 74 ? -6.587 -2.464 4.011 1.00 89.25 74 VAL A C 1
ATOM 516 O O . VAL A 1 74 ? -7.079 -2.560 2.887 1.00 89.25 74 VAL A O 1
ATOM 519 N N . TYR A 1 75 ? -5.273 -2.376 4.217 1.00 87.88 75 TYR A N 1
ATOM 520 C CA . TYR A 1 75 ? -4.276 -2.522 3.159 1.00 87.88 75 TYR A CA 1
ATOM 521 C C . TYR A 1 75 ? -3.608 -3.886 3.282 1.00 87.88 75 TYR A C 1
ATOM 523 O O . TYR A 1 75 ? -2.947 -4.177 4.276 1.00 87.88 75 TYR A O 1
ATOM 531 N N . LEU A 1 76 ? -3.792 -4.721 2.264 1.00 87.56 76 LEU A N 1
ATOM 532 C CA . LEU A 1 76 ? -3.182 -6.042 2.192 1.00 87.56 76 LEU A CA 1
ATOM 533 C C . LEU A 1 76 ? -1.775 -5.960 1.604 1.00 87.56 76 LEU A C 1
ATOM 535 O O . LEU A 1 76 ? -1.526 -5.210 0.657 1.00 87.56 76 LEU A O 1
ATOM 539 N N . ALA A 1 77 ? -0.870 -6.776 2.142 1.00 85.44 77 ALA A N 1
ATOM 540 C CA . ALA A 1 77 ? 0.455 -6.944 1.570 1.00 85.44 77 ALA A CA 1
ATOM 541 C C . ALA A 1 77 ? 0.348 -7.546 0.162 1.00 85.44 77 ALA A C 1
ATOM 543 O O . ALA A 1 77 ? -0.352 -8.536 -0.062 1.00 85.44 77 ALA A O 1
ATOM 544 N N . GLY A 1 78 ? 1.060 -6.937 -0.786 1.00 84.06 78 GLY A N 1
ATOM 545 C CA . GLY A 1 78 ? 1.208 -7.484 -2.126 1.00 84.06 78 GLY A CA 1
ATOM 546 C C . GLY A 1 78 ? 1.971 -8.808 -2.120 1.00 84.06 78 GLY A C 1
ATOM 547 O O . GLY A 1 78 ? 2.765 -9.069 -1.217 1.00 84.06 78 GLY A O 1
ATOM 548 N N . ARG A 1 79 ? 1.764 -9.630 -3.152 1.00 86.25 79 ARG A N 1
ATOM 549 C CA . ARG A 1 79 ? 2.441 -10.933 -3.301 1.00 86.25 79 ARG A CA 1
ATOM 550 C C . ARG A 1 79 ? 3.963 -10.838 -3.308 1.00 86.25 79 ARG A C 1
ATOM 552 O O . ARG A 1 79 ? 4.631 -11.747 -2.835 1.00 86.25 79 ARG A O 1
ATOM 559 N N . ASP A 1 80 ? 4.493 -9.762 -3.879 1.00 85.38 80 ASP A N 1
ATOM 560 C CA . ASP A 1 80 ? 5.928 -9.577 -4.064 1.00 85.38 80 ASP A CA 1
ATOM 561 C C . ASP A 1 80 ? 6.314 -8.107 -3.848 1.00 85.38 80 ASP A C 1
ATOM 563 O O . ASP A 1 80 ? 6.468 -7.312 -4.778 1.00 85.38 80 ASP A O 1
ATOM 567 N N . ALA A 1 81 ? 6.427 -7.726 -2.574 1.00 84.75 81 ALA A N 1
ATOM 568 C CA . ALA A 1 81 ? 6.833 -6.379 -2.182 1.00 84.75 81 ALA A CA 1
ATOM 569 C C . ALA A 1 81 ? 8.275 -6.062 -2.611 1.0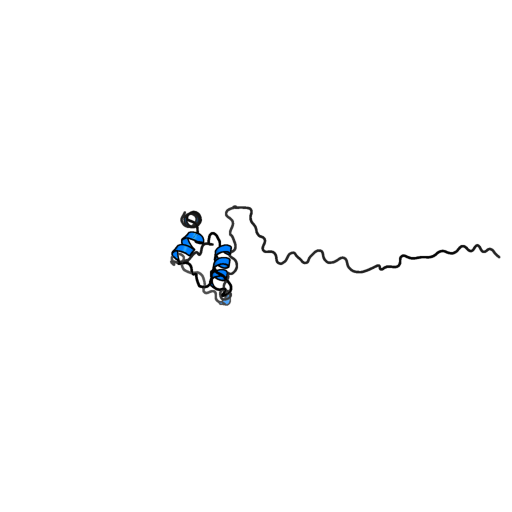0 84.75 81 ALA A C 1
ATOM 571 O O . ALA A 1 81 ? 8.573 -4.933 -3.006 1.00 84.75 81 ALA A O 1
ATOM 572 N N . LYS A 1 82 ? 9.164 -7.064 -2.572 1.00 87.38 82 LYS A N 1
ATOM 573 C CA . LYS A 1 82 ? 10.568 -6.903 -2.951 1.00 87.38 82 LYS A CA 1
ATOM 574 C C . LYS A 1 82 ? 10.712 -6.662 -4.452 1.00 87.38 82 LYS A C 1
ATOM 576 O O . LYS A 1 82 ? 11.359 -5.695 -4.840 1.00 87.38 82 LYS A O 1
ATOM 581 N N . GLY A 1 83 ? 10.075 -7.473 -5.291 1.00 88.38 83 GLY A N 1
ATOM 582 C CA . GLY A 1 83 ? 10.116 -7.297 -6.739 1.00 88.38 83 GLY A CA 1
ATOM 583 C C . GLY A 1 83 ? 9.418 -6.022 -7.204 1.00 88.38 83 GLY A C 1
ATOM 584 O O . GLY A 1 83 ? 9.859 -5.418 -8.184 1.00 88.38 83 GLY A O 1
ATOM 585 N N . LEU A 1 84 ? 8.392 -5.546 -6.485 1.00 89.75 84 LEU A N 1
ATOM 586 C CA . LEU A 1 84 ? 7.817 -4.224 -6.737 1.00 89.75 84 LEU A CA 1
ATOM 587 C C . LEU A 1 84 ? 8.831 -3.106 -6.447 1.00 89.75 84 LEU A C 1
ATOM 589 O O . LEU A 1 84 ? 8.987 -2.205 -7.271 1.00 89.75 84 LEU A O 1
ATOM 593 N N . ALA A 1 85 ? 9.542 -3.174 -5.317 1.00 91.31 85 ALA A N 1
ATOM 594 C CA . ALA A 1 85 ? 10.573 -2.200 -4.957 1.00 91.31 85 ALA A CA 1
ATOM 595 C C . ALA A 1 85 ? 11.764 -2.228 -5.931 1.00 91.31 85 ALA A C 1
ATOM 597 O O . ALA A 1 85 ? 12.206 -1.179 -6.403 1.00 91.31 85 ALA A O 1
ATOM 598 N N . ASP A 1 86 ? 12.234 -3.421 -6.300 1.00 92.25 86 ASP A N 1
ATOM 599 C CA . ASP A 1 86 ? 13.322 -3.603 -7.263 1.00 92.25 86 ASP A CA 1
ATOM 600 C C . ASP A 1 86 ? 12.917 -3.065 -8.647 1.00 92.25 86 ASP A C 1
ATOM 602 O O . ASP A 1 86 ? 13.694 -2.364 -9.300 1.00 92.25 86 ASP A O 1
ATOM 606 N N . ARG A 1 87 ? 11.667 -3.295 -9.080 1.00 90.50 87 ARG A N 1
ATOM 607 C CA . ARG A 1 87 ? 11.139 -2.716 -10.322 1.00 90.50 87 ARG A CA 1
ATOM 608 C C . ARG A 1 87 ? 11.033 -1.198 -10.241 1.00 90.50 87 ARG A C 1
ATOM 610 O O . ARG A 1 87 ? 11.423 -0.536 -11.198 1.00 90.50 87 ARG A O 1
ATO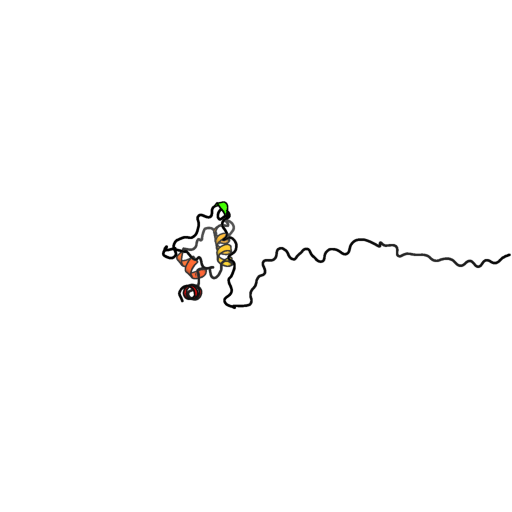M 617 N N . ALA A 1 88 ? 10.531 -0.653 -9.133 1.00 91.75 88 ALA A N 1
ATOM 618 C CA . ALA A 1 88 ? 10.433 0.790 -8.917 1.00 91.75 88 ALA A CA 1
ATOM 619 C C . ALA A 1 88 ? 11.812 1.463 -8.985 1.00 91.75 88 ALA A C 1
ATOM 621 O O . ALA A 1 88 ? 11.961 2.511 -9.617 1.00 91.75 88 ALA A O 1
ATOM 622 N N . ARG A 1 89 ? 12.842 0.817 -8.427 1.00 92.62 89 ARG A N 1
ATOM 623 C CA . ARG A 1 89 ? 14.233 1.260 -8.548 1.00 92.62 89 ARG A CA 1
ATOM 624 C C . ARG A 1 89 ? 14.716 1.191 -9.996 1.00 92.62 89 ARG A C 1
ATOM 626 O O . ARG A 1 89 ? 15.212 2.182 -10.515 1.00 92.62 89 ARG A O 1
ATOM 633 N N . ALA A 1 90 ? 14.499 0.066 -10.675 1.00 92.31 90 ALA A N 1
ATOM 634 C CA . ALA A 1 90 ? 14.960 -0.138 -12.047 1.00 92.31 90 ALA A CA 1
ATOM 635 C C . ALA A 1 90 ? 14.315 0.807 -13.076 1.00 92.31 90 ALA A C 1
ATOM 637 O O . ALA A 1 90 ? 14.940 1.088 -14.095 1.00 92.31 90 ALA A O 1
ATOM 638 N N . VAL A 1 91 ? 13.082 1.278 -12.858 1.00 94.75 91 VAL A N 1
ATOM 639 C CA . VAL A 1 91 ? 12.438 2.253 -13.764 1.00 94.75 91 VAL A CA 1
ATOM 640 C C . VAL A 1 91 ? 12.818 3.702 -13.461 1.00 94.75 91 VAL A C 1
ATOM 642 O O . VAL A 1 91 ? 12.653 4.550 -14.335 1.00 94.75 91 VAL A O 1
ATOM 645 N N . SER A 1 92 ? 13.333 3.970 -12.257 1.00 92.69 92 SER A N 1
ATOM 646 C CA . SER A 1 92 ? 13.744 5.305 -11.798 1.00 92.69 92 SER A CA 1
ATOM 647 C C . SER A 1 92 ? 15.249 5.558 -11.942 1.00 92.69 92 SER A C 1
ATOM 649 O O . SER A 1 92 ? 15.679 6.706 -11.894 1.00 92.69 92 SER A O 1
ATOM 651 N N . ASP A 1 93 ? 16.053 4.507 -12.111 1.00 93.19 93 ASP A N 1
ATOM 652 C CA . ASP A 1 93 ? 17.504 4.598 -12.293 1.00 93.19 93 ASP A CA 1
ATOM 653 C C . ASP A 1 93 ? 17.864 4.910 -13.759 1.00 93.19 93 ASP A C 1
ATOM 655 O O . ASP A 1 93 ? 17.567 4.082 -14.623 1.00 93.19 93 ASP A O 1
ATOM 659 N N . PRO A 1 94 ? 18.519 6.047 -14.068 1.00 91.44 94 PRO A N 1
ATOM 660 C CA . PRO A 1 94 ? 18.890 6.419 -15.436 1.00 91.44 94 PRO A CA 1
ATOM 661 C C . PRO A 1 94 ? 19.913 5.478 -16.089 1.00 91.44 94 PRO A C 1
ATOM 663 O O . PRO A 1 94 ? 20.008 5.445 -17.315 1.00 91.44 94 PRO A O 1
ATOM 666 N N . HIS A 1 95 ? 20.666 4.697 -15.309 1.00 93.31 95 HIS A N 1
ATOM 667 C CA . HIS A 1 95 ? 21.636 3.725 -15.826 1.00 93.31 95 HIS A CA 1
ATOM 668 C C . HIS A 1 95 ? 21.010 2.359 -16.137 1.00 93.31 95 HIS A C 1
ATOM 670 O O . HIS A 1 95 ? 21.662 1.476 -16.696 1.00 93.31 95 HIS A O 1
ATOM 676 N N . SER A 1 96 ? 19.741 2.165 -15.786 1.00 91.44 96 SER A N 1
ATOM 677 C CA . SER A 1 96 ? 19.015 0.926 -16.029 1.00 91.44 96 SER A CA 1
ATOM 678 C C . SER A 1 96 ? 18.435 0.884 -17.443 1.00 91.44 96 SER A C 1
ATOM 680 O O . SER A 1 96 ? 17.789 1.821 -17.908 1.00 91.44 96 SER A O 1
ATOM 682 N N . ALA A 1 97 ? 18.521 -0.274 -18.103 1.00 90.62 97 ALA A N 1
ATOM 683 C CA . ALA A 1 97 ? 17.830 -0.523 -19.376 1.00 90.62 97 ALA A CA 1
ATOM 684 C C . ALA A 1 97 ? 16.287 -0.456 -19.264 1.00 90.62 97 ALA A C 1
ATOM 686 O O . ALA A 1 97 ? 15.569 -0.453 -20.274 1.00 90.62 97 ALA A O 1
ATOM 687 N N . ALA A 1 98 ? 15.765 -0.452 -18.034 1.00 89.50 98 ALA A N 1
ATOM 688 C CA . ALA A 1 98 ? 14.352 -0.294 -17.724 1.00 89.50 98 ALA A CA 1
ATOM 689 C C . ALA A 1 98 ? 13.946 1.151 -17.380 1.00 89.50 98 ALA A C 1
ATOM 691 O O . ALA A 1 98 ? 12.766 1.366 -17.095 1.00 89.50 98 ALA A O 1
ATOM 692 N N . TYR A 1 99 ? 14.867 2.120 -17.432 1.00 92.69 99 TYR A N 1
ATOM 693 C CA . TYR A 1 99 ? 14.574 3.521 -17.142 1.00 92.69 99 TYR A CA 1
ATOM 694 C C . TYR A 1 99 ? 13.415 4.053 -17.991 1.00 92.69 99 TYR A C 1
ATOM 696 O O . TYR A 1 99 ? 13.336 3.792 -19.194 1.00 92.69 99 TYR A O 1
ATOM 704 N N . GLY A 1 100 ? 12.474 4.748 -17.350 1.00 91.81 100 GLY A N 1
ATOM 705 C CA . GLY A 1 100 ? 11.288 5.302 -18.008 1.00 91.81 100 GLY A CA 1
ATOM 706 C C . GLY A 1 100 ? 10.256 4.265 -18.480 1.00 91.81 100 GLY A C 1
ATOM 707 O O . GLY A 1 100 ? 9.218 4.640 -19.021 1.00 91.81 100 GLY A O 1
ATOM 708 N N . LYS A 1 101 ? 10.483 2.958 -18.267 1.00 93.00 101 LYS A N 1
ATOM 709 C CA . LYS A 1 101 ? 9.546 1.883 -18.654 1.00 93.00 101 LYS A CA 1
ATOM 710 C C . LYS A 1 101 ? 8.587 1.547 -17.513 1.00 93.00 101 LYS A C 1
ATOM 712 O O . LYS A 1 101 ? 8.674 0.479 -16.896 1.00 93.00 101 LYS A O 1
ATOM 717 N N . TYR A 1 102 ? 7.671 2.465 -17.227 1.00 91.25 102 TYR A N 1
ATOM 718 C CA . TYR A 1 102 ? 6.680 2.307 -16.163 1.00 91.25 102 TYR A CA 1
ATOM 719 C C . TYR A 1 102 ? 5.668 1.193 -16.458 1.00 91.25 102 TYR A C 1
ATOM 721 O O . TYR A 1 102 ? 5.400 0.847 -17.608 1.00 91.25 102 TYR A O 1
ATOM 729 N N . LEU A 1 103 ? 5.108 0.624 -15.391 1.00 90.38 103 LEU A N 1
ATOM 730 C CA . LEU A 1 103 ? 4.007 -0.332 -15.471 1.00 90.38 103 LEU A CA 1
ATOM 731 C C . LEU A 1 103 ? 2.681 0.397 -15.262 1.00 90.38 103 LEU A C 1
ATOM 733 O O . LEU A 1 103 ? 2.595 1.314 -14.445 1.00 90.38 103 LEU A O 1
ATOM 737 N N . SER A 1 104 ? 1.631 -0.043 -15.953 1.00 92.56 104 SER A N 1
ATOM 738 C CA . SER A 1 104 ? 0.283 0.456 -15.687 1.00 92.56 104 SER A CA 1
ATOM 739 C C . SER A 1 104 ? -0.222 -0.039 -14.323 1.00 92.56 104 SER A C 1
ATOM 741 O O . SER A 1 104 ? 0.192 -1.108 -13.857 1.00 92.56 104 SER A O 1
ATOM 743 N N . PRO A 1 105 ? -1.176 0.663 -13.685 1.00 89.00 105 PRO A N 1
ATOM 744 C CA . PRO A 1 105 ? -1.754 0.217 -12.416 1.00 89.00 105 PRO A CA 1
ATOM 745 C C . PRO A 1 105 ? -2.329 -1.206 -12.479 1.00 89.00 105 PRO A C 1
ATOM 747 O O . PRO A 1 105 ? -2.230 -1.972 -11.521 1.00 89.00 105 PRO A O 1
ATOM 750 N N . VAL A 1 106 ? -2.895 -1.588 -13.630 1.00 90.19 106 VAL A N 1
ATOM 751 C CA . VAL A 1 106 ? -3.432 -2.936 -13.863 1.00 90.19 106 VAL A CA 1
ATOM 752 C C . VAL A 1 106 ? -2.312 -3.975 -13.884 1.00 90.19 106 VAL A C 1
ATOM 754 O O . VAL A 1 106 ? -2.454 -5.020 -13.257 1.00 90.19 106 VAL A O 1
ATOM 757 N N . GLN A 1 107 ? -1.181 -3.683 -14.533 1.00 90.69 107 GLN A N 1
ATOM 758 C CA . GLN A 1 107 ? -0.017 -4.576 -14.558 1.00 90.69 107 GLN A CA 1
ATOM 759 C C . GLN A 1 107 ? 0.597 -4.746 -13.167 1.00 90.69 107 GLN A C 1
ATOM 761 O O . GLN A 1 107 ? 0.957 -5.860 -12.788 1.00 90.69 107 GLN A O 1
ATOM 766 N N . VAL A 1 108 ? 0.676 -3.660 -12.391 1.00 90.62 108 VAL A N 1
ATOM 767 C CA . VAL A 1 108 ? 1.167 -3.710 -11.010 1.00 90.62 108 VAL A CA 1
ATOM 768 C C . VAL A 1 108 ? 0.248 -4.572 -10.152 1.00 90.62 108 VAL A C 1
ATOM 770 O O . VAL A 1 108 ? 0.724 -5.475 -9.474 1.00 90.62 108 VAL A O 1
ATOM 773 N N . ARG A 1 109 ? -1.070 -4.373 -10.227 1.00 88.25 109 ARG A N 1
ATOM 774 C CA . ARG A 1 109 ? -2.037 -5.190 -9.480 1.00 88.25 109 ARG A CA 1
ATOM 775 C C . ARG A 1 109 ? -2.007 -6.660 -9.908 1.00 88.25 109 ARG A C 1
ATOM 777 O O . ARG A 1 109 ? -2.003 -7.541 -9.054 1.00 88.25 109 ARG A O 1
ATOM 784 N N . ALA A 1 110 ? -1.915 -6.930 -11.207 1.00 89.06 110 ALA A N 1
ATOM 785 C CA . ALA A 1 110 ? -1.866 -8.288 -11.738 1.00 89.06 110 ALA A CA 1
ATOM 786 C C . ALA A 1 110 ? -0.593 -9.052 -11.342 1.00 89.06 110 ALA A C 1
ATOM 788 O O . ALA A 1 110 ? -0.652 -1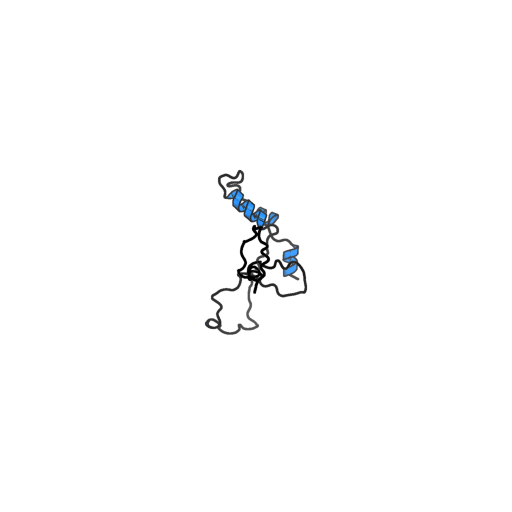0.271 -11.197 1.00 89.06 110 ALA A O 1
ATOM 789 N N . ARG A 1 111 ? 0.543 -8.367 -11.148 1.00 87.06 111 ARG A N 1
ATOM 790 C CA . ARG A 1 111 ? 1.820 -9.001 -10.768 1.00 87.06 111 ARG A CA 1
ATOM 791 C C . ARG A 1 111 ? 2.088 -8.979 -9.265 1.00 87.06 111 ARG A C 1
ATOM 793 O O . ARG A 1 111 ? 2.471 -9.995 -8.704 1.00 87.06 111 ARG A O 1
ATOM 800 N N . TYR A 1 112 ? 1.847 -7.842 -8.623 1.00 90.06 112 TYR A N 1
ATOM 801 C CA . TYR A 1 112 ? 2.252 -7.564 -7.244 1.00 90.06 112 TYR A CA 1
ATOM 802 C C . TYR A 1 112 ? 1.072 -7.380 -6.285 1.00 90.06 112 TYR A C 1
ATOM 804 O O . TYR A 1 112 ? 1.284 -7.322 -5.080 1.00 90.06 112 TYR A O 1
ATOM 812 N N . GLY A 1 113 ? -0.165 -7.284 -6.781 1.00 87.88 113 GLY A N 1
ATOM 813 C CA . GLY A 1 113 ? -1.352 -7.104 -5.940 1.00 87.88 113 GLY A CA 1
ATOM 814 C C . GLY A 1 113 ? -1.654 -8.301 -5.033 1.00 87.88 113 GLY A C 1
ATOM 815 O O . GLY A 1 113 ? -1.118 -9.397 -5.235 1.00 87.88 113 GLY A O 1
ATOM 816 N N . ALA A 1 114 ? -2.527 -8.062 -4.050 1.00 87.62 114 ALA A N 1
ATOM 817 C CA . ALA A 1 114 ? -3.027 -9.067 -3.114 1.00 87.62 114 ALA A CA 1
ATOM 818 C C . ALA A 1 114 ? -3.736 -10.227 -3.835 1.00 87.62 114 ALA A C 1
ATOM 820 O O . ALA A 1 114 ? -4.304 -10.045 -4.917 1.00 87.62 114 ALA A O 1
ATOM 821 N N . THR A 1 115 ? -3.685 -11.422 -3.249 1.00 85.88 115 THR A N 1
ATOM 822 C CA . THR A 1 115 ? -4.360 -12.608 -3.791 1.00 85.88 115 THR A CA 1
ATOM 823 C C . THR A 1 115 ? -5.842 -12.617 -3.452 1.00 85.88 115 THR A C 1
ATOM 825 O O . THR A 1 115 ? -6.282 -12.011 -2.475 1.00 85.88 115 THR A O 1
ATOM 828 N N . HIS A 1 116 ? -6.616 -13.360 -4.244 1.00 84.62 116 HIS A N 1
ATOM 829 C CA . HIS A 1 116 ? -8.025 -13.607 -3.947 1.00 84.62 116 HIS A CA 1
ATOM 830 C C . HIS A 1 116 ? -8.187 -14.305 -2.587 1.00 84.62 116 HIS A C 1
ATOM 832 O O . HIS A 1 116 ? -9.044 -13.902 -1.811 1.00 84.62 116 HIS A O 1
ATOM 838 N N . ASP A 1 117 ? -7.298 -15.241 -2.244 1.00 84.81 117 ASP A N 1
ATOM 839 C CA . ASP A 1 117 ? -7.299 -15.916 -0.939 1.00 84.81 117 ASP A CA 1
ATOM 840 C C . ASP A 1 117 ? -7.109 -14.950 0.240 1.00 84.81 117 ASP A C 1
ATOM 842 O O . ASP A 1 117 ? -7.752 -15.099 1.275 1.00 84.81 117 ASP A O 1
ATOM 846 N N . GLN A 1 118 ? -6.240 -13.939 0.105 1.00 84.62 118 GLN A N 1
ATOM 847 C CA . GLN A 1 118 ? -6.053 -12.921 1.147 1.00 84.62 118 GLN A CA 1
ATOM 848 C C . GLN A 1 118 ? -7.309 -12.062 1.338 1.00 84.62 118 GLN A C 1
ATOM 850 O O . GLN A 1 118 ? -7.598 -11.651 2.457 1.00 84.62 118 GLN A O 1
ATOM 855 N N . ILE A 1 119 ? -8.045 -11.791 0.257 1.00 86.81 119 ILE A N 1
ATOM 856 C CA . ILE A 1 119 ? -9.296 -11.024 0.299 1.00 86.81 119 ILE A CA 1
ATOM 857 C C . ILE A 1 119 ? -10.426 -11.873 0.894 1.00 86.81 119 ILE A C 1
ATOM 859 O O . ILE A 1 119 ? -11.186 -11.379 1.724 1.00 86.81 119 ILE A O 1
ATOM 863 N N . ALA A 1 120 ? -10.507 -13.154 0.522 1.00 87.38 120 ALA A N 1
ATOM 864 C CA . ALA A 1 120 ? -11.501 -14.083 1.053 1.00 87.38 120 ALA A CA 1
ATOM 865 C C . ALA A 1 120 ? -11.394 -14.204 2.581 1.00 87.38 120 ALA A C 1
ATOM 867 O O . ALA A 1 120 ? -12.396 -14.072 3.273 1.00 87.38 120 ALA A O 1
ATOM 868 N N . LYS A 1 121 ? -10.169 -14.302 3.118 1.00 85.62 121 LYS A N 1
ATOM 869 C CA . LYS A 1 121 ? -9.908 -14.348 4.569 1.00 85.62 121 LYS A CA 1
ATOM 870 C C . LYS A 1 121 ? -10.380 -13.122 5.365 1.00 85.62 121 LYS A C 1
ATOM 872 O O . LYS A 1 121 ? -10.408 -13.193 6.586 1.00 85.62 121 LYS A O 1
ATOM 877 N N . LEU A 1 122 ? -10.673 -11.994 4.714 1.00 85.19 122 LEU A N 1
ATOM 878 C CA . LEU A 1 122 ? -11.203 -10.789 5.371 1.00 85.19 122 LEU A CA 1
ATOM 879 C C . LEU A 1 122 ? -12.733 -10.700 5.342 1.00 85.19 122 LEU A C 1
ATOM 881 O O . LEU A 1 122 ? -13.282 -9.824 6.004 1.00 85.19 122 LEU A O 1
ATOM 885 N N . THR A 1 123 ? -13.392 -11.505 4.506 1.00 83.81 123 THR A N 1
ATOM 886 C CA . THR A 1 123 ? -14.823 -11.345 4.195 1.00 83.81 123 THR A CA 1
ATOM 887 C C . THR A 1 123 ? -15.691 -12.463 4.783 1.00 83.81 123 THR A C 1
ATOM 889 O O . THR A 1 123 ? -16.905 -12.296 4.827 1.00 83.81 123 THR A O 1
ATOM 892 N N . ASP A 1 124 ? -15.080 -13.571 5.209 1.00 59.09 124 ASP A N 1
ATOM 893 C CA . ASP A 1 124 ? -15.721 -14.690 5.926 1.00 59.09 124 ASP A CA 1
ATOM 894 C C . ASP A 1 124 ? -15.979 -14.318 7.400 1.00 59.09 124 ASP A C 1
ATOM 896 O O . ASP A 1 124 ? -17.122 -14.492 7.880 1.00 59.09 124 ASP A O 1
#

pLDDT: mean 74.11, std 20.4, range [37.41, 94.75]

Sequence (124 aa):
MRSSRTRSPRARAGLAWAATLPLVAGALALGAPAADAAGHDGGRHALQGTKPLWATRQADQGATSASAAVTARVYLAGRDAKGLADRARAVSDPHSAAYGKYLSPVQVRARYGATHDQIAKLTD

Secondary structure (DSSP, 8-state):
------------------------SSSSSSS---------SSPPPP-TT---TT--GGG---PPPTT--------PPPTTHHHHHHHHHHHH-TTSTTTT-PPPHHHHHHHHSPPHHHHHTTT-

Foldseek 3Di:
DDDDDDDDDDDDDDDDDDDDDDDDPPPPPPDDPPPPPDDPPVDDDDDPPPDDPPPDPVPDPDDDDPPDDDDDDDDDFWPCPPVVVVLVCLCCDPVHPNDVVDDDPVRCCVHTNDDPVVVVVVVD

Radius of gyration: 33.34 Å; chains: 1; bounding box: 101×40×81 Å